Protein AF-A0A1H6C8C2-F1 (afdb_monomer_lite)

Organism: NCBI:txid1992

Radius of gyration: 15.07 Å; chains: 1; bounding box: 41×31×46 Å

pLDDT: mean 72.12, std 18.19, range [34.53, 93.81]

Sequence (111 aa):
MSGPATTERLFSWTVVERGGDPPALGAVGVCDDQGKAVRRLAEALREAPAGALGLVHSVTRPWWTDGYWYGDLLVRVQVDSGTGTVVARRGGGQPMDDVFAEAARVCAQMS

Structure (mmCIF, N/CA/C/O backbone):
data_AF-A0A1H6C8C2-F1
#
_entry.id   AF-A0A1H6C8C2-F1
#
loop_
_atom_site.group_PDB
_atom_site.id
_atom_site.type_symbol
_atom_site.label_atom_id
_atom_site.label_alt_id
_atom_site.label_comp_id
_atom_site.label_asym_id
_atom_site.label_entity_id
_atom_site.label_seq_id
_atom_site.pdbx_PDB_ins_code
_atom_site.Cartn_x
_atom_site.Cartn_y
_atom_site.Cartn_z
_atom_site.occupancy
_atom_site.B_iso_or_equiv
_atom_site.auth_seq_id
_atom_site.auth_comp_id
_atom_site.auth_asym_id
_atom_site.auth_atom_id
_atom_site.pdbx_PDB_model_num
ATOM 1 N N . MET A 1 1 ? 22.894 -7.551 -30.850 1.00 38.06 1 MET A N 1
ATOM 2 C CA . MET A 1 1 ? 22.970 -6.322 -30.034 1.00 38.06 1 MET A CA 1
ATOM 3 C C . MET A 1 1 ? 21.733 -6.275 -29.160 1.00 38.06 1 MET A C 1
ATOM 5 O O . MET A 1 1 ? 20.669 -5.936 -29.657 1.00 38.06 1 MET A O 1
ATOM 9 N N . SER A 1 2 ? 21.845 -6.709 -27.907 1.00 45.72 2 SER A N 1
ATOM 10 C CA . SER A 1 2 ? 20.755 -6.580 -26.938 1.00 45.72 2 SER A CA 1
ATOM 11 C C . SER A 1 2 ? 20.694 -5.116 -26.510 1.00 45.72 2 SER A C 1
ATOM 13 O O . SER A 1 2 ? 21.696 -4.585 -26.032 1.00 45.72 2 SER A O 1
ATOM 15 N N . GLY A 1 3 ? 19.568 -4.445 -26.762 1.00 39.78 3 GLY A N 1
ATOM 16 C CA . GLY A 1 3 ? 19.323 -3.096 -26.247 1.00 39.78 3 GLY A CA 1
ATOM 17 C C . GLY A 1 3 ? 19.401 -3.076 -24.715 1.00 39.78 3 GLY A C 1
ATOM 18 O O . GLY A 1 3 ? 19.355 -4.145 -24.098 1.00 39.78 3 GLY A O 1
ATOM 19 N N . PRO A 1 4 ? 19.547 -1.896 -24.084 1.00 46.69 4 PRO A N 1
ATOM 20 C CA . PRO A 1 4 ? 19.565 -1.813 -22.630 1.00 46.69 4 PRO A CA 1
ATOM 21 C C . PRO A 1 4 ? 18.295 -2.479 -22.102 1.00 46.69 4 PRO A C 1
ATOM 23 O O . PRO A 1 4 ? 17.192 -2.093 -22.488 1.00 46.69 4 PRO A O 1
ATOM 26 N N . ALA A 1 5 ? 18.456 -3.513 -21.273 1.00 50.31 5 ALA A N 1
ATOM 27 C CA . ALA A 1 5 ? 17.345 -4.116 -20.560 1.00 50.31 5 ALA A CA 1
ATOM 28 C C . ALA A 1 5 ? 16.713 -2.998 -19.731 1.00 50.31 5 ALA A C 1
ATOM 30 O O . ALA A 1 5 ? 17.301 -2.537 -18.754 1.00 50.31 5 ALA A O 1
ATOM 31 N N . THR A 1 6 ? 15.567 -2.485 -20.171 1.00 52.00 6 THR A N 1
ATOM 32 C CA . THR A 1 6 ? 14.771 -1.568 -19.369 1.00 52.00 6 THR A CA 1
ATOM 33 C C . THR A 1 6 ? 14.413 -2.332 -18.111 1.00 52.00 6 THR A C 1
ATOM 35 O O . THR A 1 6 ? 13.643 -3.288 -18.183 1.00 52.00 6 THR A O 1
ATOM 38 N N . THR A 1 7 ? 15.027 -1.979 -16.982 1.00 58.94 7 THR A N 1
ATOM 39 C CA . THR A 1 7 ? 14.640 -2.512 -15.679 1.00 58.94 7 THR A CA 1
ATOM 40 C C . THR A 1 7 ? 13.171 -2.168 -15.502 1.00 58.94 7 THR A C 1
ATOM 42 O O . THR A 1 7 ? 12.824 -1.002 -15.309 1.00 58.94 7 THR A O 1
ATOM 45 N N . GLU A 1 8 ? 12.302 -3.156 -15.685 1.00 65.94 8 GLU A N 1
ATOM 46 C CA . GLU A 1 8 ? 10.866 -2.965 -15.569 1.00 65.94 8 GLU A CA 1
ATOM 47 C C . GLU A 1 8 ? 10.585 -2.470 -14.150 1.00 65.94 8 GLU A C 1
ATOM 49 O O . GLU A 1 8 ? 11.006 -3.082 -13.164 1.00 65.94 8 GLU A O 1
ATOM 54 N N . ARG A 1 9 ? 9.986 -1.282 -14.040 1.00 80.81 9 ARG A N 1
ATOM 55 C CA . ARG A 1 9 ? 9.732 -0.663 -12.742 1.00 80.81 9 ARG A CA 1
ATOM 56 C C . ARG A 1 9 ? 8.547 -1.388 -12.117 1.00 80.81 9 ARG A C 1
ATOM 58 O O . ARG A 1 9 ? 7.431 -1.274 -12.607 1.00 80.81 9 ARG A O 1
ATOM 65 N N . LEU A 1 10 ? 8.801 -2.122 -11.040 1.00 91.44 10 LEU A N 1
ATOM 66 C CA . LEU A 1 10 ? 7.773 -2.852 -10.311 1.00 91.44 10 LEU A CA 1
ATOM 67 C C . LEU A 1 10 ? 7.372 -2.091 -9.048 1.00 91.44 10 LEU A C 1
ATOM 69 O O . LEU A 1 10 ? 8.141 -1.307 -8.485 1.00 91.44 10 LEU A O 1
ATOM 73 N N . PHE A 1 11 ? 6.157 -2.353 -8.589 1.00 92.19 11 PHE A N 1
ATOM 74 C CA . PHE A 1 11 ? 5.561 -1.731 -7.419 1.00 92.19 11 PHE A CA 1
ATOM 75 C C . PHE A 1 11 ? 4.968 -2.808 -6.523 1.00 92.19 11 PHE A C 1
ATOM 77 O O . PHE A 1 11 ? 4.084 -3.549 -6.949 1.00 92.19 11 PHE A O 1
ATOM 84 N N . SER A 1 12 ? 5.442 -2.887 -5.283 1.00 92.50 12 SER A N 1
ATOM 85 C CA . SER A 1 12 ? 4.881 -3.765 -4.258 1.00 92.50 12 SER A CA 1
ATOM 86 C C . SER A 1 12 ? 3.884 -2.988 -3.419 1.00 92.50 12 SER A C 1
ATOM 88 O O . SER A 1 12 ? 4.22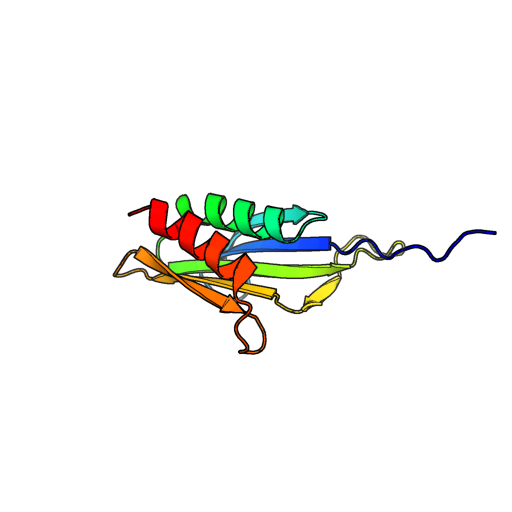8 -1.928 -2.899 1.00 92.50 12 SER A O 1
ATOM 90 N N . TRP A 1 13 ? 2.682 -3.523 -3.243 1.00 93.81 13 TRP A N 1
ATOM 91 C CA . TRP A 1 13 ? 1.681 -2.997 -2.323 1.00 93.81 13 TRP A CA 1
ATOM 92 C C . TRP A 1 13 ? 1.432 -3.985 -1.179 1.00 93.81 13 TRP A C 1
ATOM 94 O O . TRP A 1 13 ? 1.463 -5.202 -1.366 1.00 93.81 13 TRP A O 1
ATOM 104 N N . THR A 1 14 ? 1.228 -3.460 0.026 1.00 92.38 14 THR A N 1
ATOM 105 C CA . THR A 1 14 ? 1.145 -4.249 1.263 1.00 92.3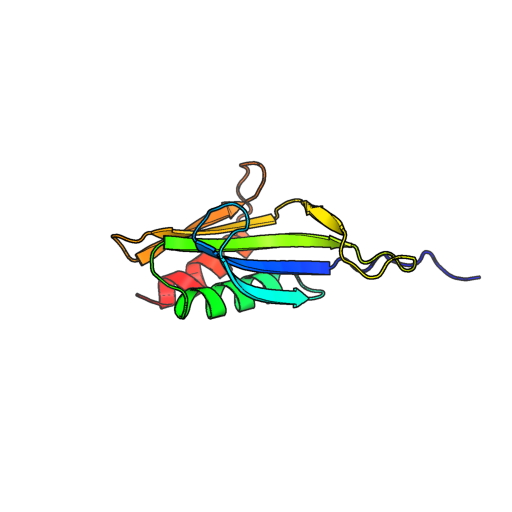8 14 THR A CA 1
ATOM 106 C C . THR A 1 14 ? 0.155 -3.612 2.224 1.00 92.38 14 THR A C 1
ATOM 108 O O . THR A 1 14 ? 0.239 -2.411 2.482 1.00 92.38 14 THR A O 1
ATOM 111 N N . VAL A 1 15 ? -0.731 -4.421 2.800 1.00 91.81 15 VAL A N 1
ATOM 112 C CA . VAL A 1 15 ? -1.537 -4.065 3.970 1.00 91.81 15 VAL A CA 1
ATOM 113 C C . VAL A 1 15 ? -0.861 -4.611 5.227 1.00 91.81 15 VAL A C 1
ATOM 115 O O . VAL A 1 15 ? -0.577 -5.802 5.331 1.00 91.81 15 VAL A O 1
ATOM 118 N N . VAL A 1 16 ? -0.604 -3.734 6.190 1.00 88.19 16 VAL A N 1
ATOM 119 C CA . VAL A 1 16 ? -0.096 -4.055 7.524 1.00 88.19 16 VAL A CA 1
ATOM 120 C C . VAL A 1 16 ? -1.249 -3.887 8.504 1.00 88.19 16 VAL A C 1
ATOM 122 O O . VAL A 1 16 ? -1.674 -2.768 8.787 1.00 88.19 16 VAL A O 1
ATOM 125 N N . GLU A 1 17 ? -1.765 -4.999 9.013 1.00 85.44 17 GLU A N 1
ATOM 126 C CA . GLU A 1 17 ? -2.919 -5.015 9.920 1.00 85.44 17 GLU A CA 1
ATOM 127 C C . GLU A 1 17 ? -2.524 -4.659 11.353 1.00 85.44 17 GLU A C 1
ATOM 129 O O . GLU A 1 17 ? -3.305 -4.076 12.103 1.00 85.44 17 GLU A O 1
ATOM 134 N N . ARG A 1 18 ? -1.294 -5.012 11.747 1.00 82.12 18 ARG A N 1
ATOM 135 C CA . ARG A 1 18 ? -0.747 -4.717 13.072 1.00 82.12 18 ARG A CA 1
ATOM 136 C C . ARG A 1 18 ? 0.764 -4.534 12.999 1.00 82.12 18 ARG A C 1
ATOM 138 O O . ARG A 1 18 ? 1.467 -5.380 12.450 1.00 82.12 18 ARG A O 1
ATOM 145 N N . GLY A 1 19 ? 1.264 -3.445 13.584 1.00 70.19 19 GLY A N 1
ATOM 146 C CA . GLY A 1 19 ? 2.704 -3.244 13.776 1.00 70.19 19 GLY A CA 1
ATOM 147 C C . GLY A 1 19 ? 3.309 -4.267 14.748 1.00 70.19 19 GLY A C 1
ATOM 148 O O . GLY A 1 19 ? 2.590 -4.866 15.546 1.00 70.19 19 GLY A O 1
ATOM 149 N N . GLY A 1 20 ? 4.625 -4.466 14.683 1.00 64.00 20 GLY A N 1
ATOM 150 C CA . GLY A 1 20 ? 5.357 -5.434 15.506 1.00 64.00 20 GLY A CA 1
ATOM 151 C C . GLY A 1 20 ? 6.612 -5.949 14.804 1.00 64.00 20 GLY A C 1
ATOM 152 O O . GLY A 1 20 ? 6.925 -5.495 13.703 1.00 64.00 20 GLY A O 1
ATOM 153 N N . ASP A 1 21 ? 7.300 -6.900 15.439 1.00 60.44 21 ASP A N 1
ATOM 154 C CA . ASP A 1 21 ? 8.440 -7.619 14.863 1.00 60.44 21 ASP A CA 1
ATOM 155 C C . ASP A 1 21 ? 8.274 -9.146 15.065 1.00 60.44 21 ASP A C 1
ATOM 157 O O . ASP A 1 21 ? 8.467 -9.632 16.184 1.00 60.44 21 ASP A O 1
ATOM 161 N N . PRO A 1 22 ? 7.847 -9.907 14.034 1.00 61.47 22 PRO A N 1
ATOM 162 C CA . PRO A 1 22 ? 7.462 -9.428 12.706 1.00 61.47 22 PRO A CA 1
ATOM 163 C C . PRO A 1 22 ? 6.070 -8.758 12.703 1.00 61.47 22 PRO A C 1
ATOM 165 O O . PRO A 1 22 ? 5.225 -9.058 13.554 1.00 61.47 22 PRO A O 1
ATOM 168 N N . PRO A 1 23 ? 5.794 -7.858 11.743 1.00 75.12 23 PRO A N 1
ATOM 169 C CA . PRO A 1 23 ? 4.472 -7.260 11.585 1.00 75.12 23 PRO A CA 1
ATOM 170 C C . PRO A 1 23 ? 3.440 -8.296 11.122 1.00 75.12 23 PRO A C 1
ATOM 172 O O . PRO A 1 23 ? 3.763 -9.231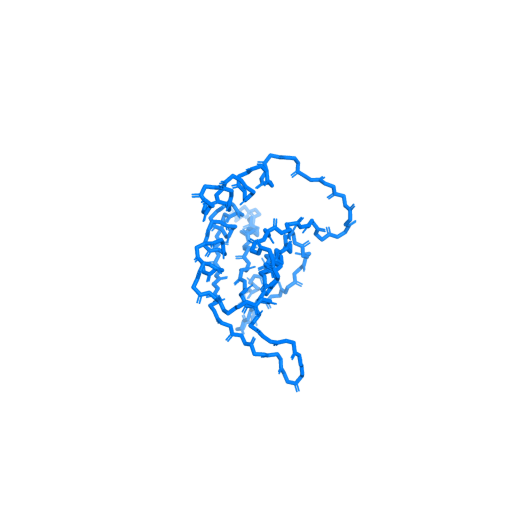 10.387 1.00 75.12 23 PRO A O 1
ATOM 175 N N . ALA A 1 24 ? 2.174 -8.090 11.494 1.00 79.06 24 ALA A N 1
ATOM 176 C CA . ALA A 1 24 ? 1.071 -8.857 10.924 1.00 79.06 24 ALA A CA 1
ATOM 177 C C . ALA A 1 24 ? 0.683 -8.252 9.570 1.00 79.06 24 ALA A C 1
ATOM 179 O O . ALA A 1 24 ? 0.299 -7.078 9.486 1.00 79.06 24 ALA A O 1
ATOM 180 N N . LEU A 1 25 ? 0.805 -9.055 8.516 1.00 81.50 25 LEU A N 1
ATOM 181 C CA . LEU A 1 25 ? 0.471 -8.666 7.151 1.00 81.50 25 LEU A CA 1
ATOM 182 C C . LEU A 1 25 ? -0.918 -9.180 6.780 1.00 81.50 25 LEU A C 1
ATOM 184 O O . LEU A 1 25 ? -1.255 -10.323 7.079 1.00 81.50 25 LEU A O 1
ATOM 188 N N . GLY A 1 26 ? -1.677 -8.328 6.098 1.00 86.62 26 GLY A N 1
ATOM 189 C CA . GLY A 1 26 ? -2.891 -8.706 5.388 1.00 86.62 26 GLY A CA 1
ATOM 190 C C . GLY A 1 26 ? -2.562 -9.027 3.930 1.00 86.62 26 GLY A C 1
ATOM 191 O O . GLY A 1 26 ? -1.624 -9.766 3.625 1.00 86.62 26 GLY A O 1
ATOM 192 N N . ALA A 1 27 ? -3.311 -8.431 3.003 1.00 91.31 27 ALA A N 1
ATOM 193 C CA . ALA A 1 27 ? -3.090 -8.617 1.573 1.00 91.31 27 ALA A CA 1
ATOM 194 C C . ALA A 1 27 ? -1.790 -7.956 1.075 1.00 91.31 27 ALA A C 1
ATOM 196 O O . ALA A 1 27 ? -1.439 -6.839 1.471 1.00 91.31 27 ALA A O 1
ATOM 197 N N . VAL A 1 28 ? -1.103 -8.635 0.154 1.00 92.56 28 VAL A N 1
ATOM 198 C CA . VAL A 1 28 ? 0.117 -8.153 -0.504 1.00 92.56 28 VAL A CA 1
ATOM 199 C C . VAL A 1 28 ? 0.104 -8.494 -1.991 1.00 92.56 28 VAL A C 1
ATOM 201 O O . VAL A 1 28 ? -0.482 -9.497 -2.402 1.00 92.56 28 VAL A O 1
ATOM 204 N N . GLY A 1 29 ? 0.791 -7.698 -2.806 1.00 93.12 29 GLY A N 1
ATOM 205 C CA . GLY A 1 29 ? 0.965 -7.994 -4.224 1.00 93.12 29 GLY A CA 1
ATOM 206 C C . GLY A 1 29 ? 2.003 -7.111 -4.903 1.00 93.12 29 GLY A C 1
ATOM 207 O O . GLY A 1 29 ? 2.493 -6.143 -4.329 1.00 93.12 29 GLY A O 1
ATOM 208 N N . VAL A 1 30 ? 2.336 -7.452 -6.148 1.00 92.00 30 VAL A N 1
ATOM 209 C CA . VAL A 1 30 ? 3.281 -6.703 -6.989 1.00 92.00 30 VAL A CA 1
ATOM 210 C C . VAL A 1 30 ? 2.662 -6.470 -8.366 1.00 92.00 30 VAL A C 1
ATOM 212 O O . VAL A 1 30 ? 2.000 -7.361 -8.899 1.00 92.00 30 VAL A O 1
ATOM 215 N N . CYS A 1 31 ? 2.870 -5.292 -8.952 1.00 92.06 31 CYS A N 1
ATOM 216 C CA . CYS A 1 31 ? 2.497 -5.000 -10.337 1.00 92.06 31 CYS A CA 1
ATOM 217 C C . CYS A 1 31 ? 3.481 -4.050 -11.030 1.00 92.06 31 CYS A C 1
ATOM 219 O O . CYS A 1 31 ? 4.340 -3.442 -10.399 1.00 92.06 31 CYS A O 1
ATOM 221 N N . ASP A 1 32 ? 3.334 -3.942 -12.344 1.00 92.00 32 ASP A N 1
ATOM 222 C CA . ASP A 1 32 ? 4.129 -3.124 -13.269 1.00 92.00 32 ASP A CA 1
ATOM 223 C C . ASP A 1 32 ? 3.674 -1.657 -13.356 1.00 92.00 32 ASP A C 1
ATOM 225 O O . ASP A 1 32 ? 4.341 -0.818 -13.954 1.00 92.00 32 ASP A O 1
ATOM 229 N N . ASP A 1 33 ? 2.535 -1.334 -12.743 1.00 89.75 33 ASP A N 1
ATOM 230 C CA . ASP A 1 33 ? 1.919 -0.012 -12.796 1.00 89.75 33 ASP A CA 1
ATOM 231 C C . ASP A 1 33 ? 1.627 0.527 -11.389 1.00 89.75 33 ASP A C 1
ATOM 233 O O . ASP A 1 33 ? 0.992 -0.138 -10.564 1.00 89.75 33 ASP A O 1
ATOM 237 N N . GLN A 1 34 ? 2.067 1.759 -11.119 1.00 87.50 34 GLN A N 1
ATOM 238 C CA . GLN A 1 34 ? 1.877 2.404 -9.818 1.00 87.50 34 GLN A CA 1
ATOM 239 C C . GLN A 1 34 ? 0.391 2.644 -9.514 1.00 87.50 34 GLN A C 1
ATOM 241 O O . GLN A 1 34 ? -0.038 2.478 -8.372 1.00 87.50 34 GLN A O 1
ATOM 246 N N . GLY A 1 35 ? -0.405 3.027 -10.517 1.00 86.19 35 GLY A N 1
ATOM 247 C CA . GLY A 1 35 ? -1.835 3.289 -10.350 1.00 86.19 35 GLY A CA 1
ATOM 248 C C . GLY A 1 35 ? -2.610 2.025 -9.981 1.00 86.19 35 GLY A C 1
ATOM 249 O O . GLY A 1 35 ? -3.428 2.046 -9.061 1.00 86.19 35 GLY A O 1
ATOM 250 N N . LYS A 1 36 ? -2.301 0.896 -10.629 1.00 89.75 36 LYS A N 1
ATOM 251 C CA . LYS A 1 36 ? -2.822 -0.428 -10.269 1.00 89.75 36 LYS A CA 1
ATOM 252 C C . LYS A 1 36 ? -2.431 -0.795 -8.841 1.00 89.75 36 LYS A C 1
ATOM 254 O O . LYS A 1 36 ? -3.308 -1.226 -8.101 1.00 89.75 36 LYS A O 1
ATOM 259 N N . ALA A 1 37 ? -1.175 -0.589 -8.430 1.00 90.69 37 ALA A N 1
ATOM 260 C CA . ALA A 1 37 ? -0.735 -0.888 -7.062 1.00 90.69 37 ALA A CA 1
ATOM 261 C C . ALA A 1 37 ? -1.567 -0.116 -6.030 1.00 90.69 37 ALA A C 1
ATOM 263 O O . ALA A 1 37 ? -2.055 -0.690 -5.060 1.00 90.69 37 ALA A O 1
ATOM 264 N N . VAL A 1 38 ? -1.780 1.179 -6.276 1.00 87.62 38 VAL A N 1
ATOM 265 C CA . VAL A 1 38 ? -2.575 2.054 -5.406 1.00 87.62 38 VAL A CA 1
ATOM 266 C C . VAL A 1 38 ? -4.045 1.632 -5.365 1.00 87.62 38 VAL A C 1
ATOM 268 O O . VAL A 1 38 ? -4.621 1.577 -4.282 1.00 87.62 38 VAL A O 1
ATOM 271 N N . ARG A 1 39 ? -4.655 1.289 -6.508 1.00 86.56 39 ARG A N 1
ATOM 272 C CA . ARG A 1 39 ? -6.050 0.812 -6.559 1.00 86.56 39 ARG A CA 1
ATOM 273 C C . ARG A 1 39 ? -6.232 -0.506 -5.813 1.00 86.56 39 ARG A C 1
ATOM 275 O O . ARG A 1 39 ? -7.127 -0.604 -4.983 1.00 86.56 39 ARG A O 1
ATOM 282 N N . ARG A 1 40 ? -5.346 -1.481 -6.042 1.00 90.62 40 ARG A N 1
ATOM 283 C CA . ARG A 1 40 ? -5.363 -2.771 -5.330 1.00 90.62 40 ARG A CA 1
ATOM 284 C C . ARG A 1 40 ? -5.164 -2.595 -3.831 1.00 90.62 40 ARG A C 1
ATOM 286 O O . ARG A 1 40 ? -5.838 -3.251 -3.046 1.00 90.62 40 ARG A O 1
ATOM 293 N N . LEU A 1 41 ? -4.283 -1.676 -3.436 1.00 90.25 41 LEU A N 1
ATOM 294 C CA . LEU A 1 41 ? -4.099 -1.333 -2.034 1.00 90.25 41 LEU A CA 1
ATOM 295 C C . LEU A 1 41 ? -5.372 -0.737 -1.422 1.00 90.25 41 LEU A C 1
ATOM 297 O O . LEU A 1 41 ? -5.760 -1.135 -0.330 1.00 90.25 41 LEU A O 1
ATOM 301 N N . ALA A 1 42 ? -6.010 0.213 -2.110 1.00 86.31 42 ALA A N 1
ATOM 302 C CA . ALA A 1 42 ? -7.242 0.836 -1.641 1.00 86.31 42 ALA A CA 1
ATOM 303 C C . ALA A 1 42 ? -8.376 -0.192 -1.508 1.00 86.31 42 ALA A C 1
ATOM 305 O O . ALA A 1 42 ? -9.055 -0.207 -0.488 1.00 86.31 42 ALA A O 1
ATOM 306 N N . GLU A 1 43 ? -8.533 -1.086 -2.490 1.00 88.56 43 GLU A N 1
ATOM 307 C CA . GLU A 1 43 ? -9.469 -2.216 -2.431 1.00 88.56 43 GLU A CA 1
ATOM 308 C C . GLU A 1 43 ? -9.194 -3.102 -1.210 1.00 88.56 43 GLU A C 1
ATOM 310 O O . GLU A 1 43 ? -10.101 -3.346 -0.420 1.00 88.56 43 GLU A O 1
ATOM 315 N N . ALA A 1 44 ? -7.941 -3.512 -0.998 1.00 90.38 44 ALA A N 1
ATOM 316 C CA . ALA A 1 44 ? -7.565 -4.361 0.129 1.00 90.38 44 ALA A CA 1
ATOM 317 C C . ALA A 1 44 ? -7.773 -3.686 1.495 1.00 90.38 44 ALA A C 1
ATOM 319 O O . ALA A 1 44 ? -8.169 -4.338 2.458 1.00 90.38 44 ALA A O 1
ATOM 320 N N . LEU A 1 45 ? -7.541 -2.375 1.595 1.00 86.44 45 LEU A N 1
ATOM 321 C CA . LEU A 1 45 ? -7.765 -1.624 2.832 1.00 86.44 45 LEU A CA 1
ATOM 322 C C . LEU A 1 45 ? -9.244 -1.531 3.226 1.00 86.44 45 LEU A C 1
ATOM 324 O O . LEU A 1 45 ? -9.521 -1.321 4.404 1.00 86.44 45 LEU A O 1
ATOM 328 N N . ARG A 1 46 ? -10.190 -1.709 2.292 1.00 83.12 46 ARG A N 1
ATOM 329 C CA . ARG A 1 46 ? -11.633 -1.727 2.608 1.00 83.12 46 ARG A CA 1
ATOM 330 C C . ARG A 1 46 ? -12.037 -2.912 3.471 1.00 83.12 46 ARG A C 1
ATOM 332 O O . ARG A 1 46 ? -12.999 -2.815 4.223 1.00 83.12 46 ARG A O 1
ATOM 339 N N . GLU A 1 47 ? -11.330 -4.023 3.324 1.00 86.06 47 GLU A N 1
ATOM 340 C CA . GLU A 1 47 ? -11.590 -5.267 4.051 1.00 86.06 47 GLU A CA 1
ATOM 341 C C . GLU A 1 47 ? -10.670 -5.415 5.273 1.00 86.06 47 GLU A C 1
ATOM 343 O O . GLU A 1 47 ? -10.830 -6.335 6.072 1.00 86.06 47 GLU A O 1
ATOM 348 N N . ALA A 1 48 ? -9.711 -4.498 5.430 1.00 85.25 48 ALA A N 1
ATOM 349 C CA . ALA A 1 48 ? -8.724 -4.531 6.493 1.00 85.25 48 ALA A CA 1
ATOM 350 C C . ALA A 1 48 ? -9.305 -4.051 7.839 1.00 85.25 48 ALA A C 1
ATOM 352 O O . ALA A 1 48 ? -10.210 -3.211 7.877 1.00 85.25 48 ALA A O 1
ATOM 353 N N . PRO A 1 49 ? -8.766 -4.533 8.973 1.00 84.88 49 PRO A N 1
ATOM 354 C CA . PRO A 1 49 ? -9.175 -4.061 10.290 1.00 84.88 49 PRO A CA 1
ATOM 355 C C . PRO A 1 49 ? -8.875 -2.566 10.489 1.00 84.88 49 PRO A C 1
ATOM 357 O O . PRO A 1 49 ? -7.931 -2.008 9.924 1.00 84.88 49 PRO A O 1
ATOM 360 N N . ALA A 1 50 ? -9.656 -1.916 11.356 1.00 82.81 50 ALA A N 1
ATOM 361 C CA . ALA A 1 50 ? -9.444 -0.517 11.716 1.00 82.81 50 ALA A CA 1
ATOM 362 C C . ALA A 1 50 ? -8.020 -0.286 12.253 1.00 82.81 50 ALA A C 1
ATOM 364 O O . ALA A 1 50 ? -7.527 -1.038 13.094 1.00 82.81 50 ALA A O 1
ATOM 365 N N . GLY A 1 51 ? -7.367 0.777 11.778 1.00 81.81 51 GLY A N 1
ATOM 366 C CA . GLY A 1 51 ? -5.971 1.077 12.105 1.00 81.81 51 GLY A CA 1
ATOM 367 C C . GLY A 1 51 ? -4.939 0.390 11.204 1.00 81.81 51 GLY A C 1
ATOM 368 O O . GLY A 1 51 ? -3.742 0.621 11.396 1.00 81.81 51 GLY A O 1
ATOM 369 N N . ALA A 1 52 ? -5.366 -0.400 10.212 1.00 87.12 52 ALA A N 1
ATOM 370 C CA . ALA A 1 52 ? -4.466 -0.946 9.205 1.00 87.12 52 ALA A CA 1
ATOM 371 C C . ALA A 1 52 ? -3.759 0.158 8.398 1.00 87.12 52 ALA A C 1
ATOM 373 O O . ALA A 1 52 ? -4.277 1.258 8.161 1.00 87.12 52 ALA A O 1
ATOM 374 N N . LEU A 1 53 ? -2.545 -0.165 7.959 1.00 88.06 53 LEU A N 1
ATOM 375 C CA . LEU A 1 53 ? -1.694 0.692 7.145 1.00 88.06 53 LEU A CA 1
ATOM 376 C C . LEU A 1 53 ? -1.509 0.072 5.768 1.00 88.06 53 LEU A C 1
ATOM 378 O O . LEU A 1 53 ? -1.165 -1.097 5.649 1.00 88.06 53 LEU A O 1
ATOM 382 N N . GLY A 1 54 ? -1.665 0.870 4.724 1.00 90.75 54 GLY A N 1
ATOM 383 C CA . GLY A 1 54 ? -1.288 0.497 3.374 1.00 90.75 54 GLY A CA 1
ATOM 384 C C . GLY A 1 54 ? 0.049 1.099 2.976 1.00 90.75 54 GLY A C 1
ATOM 385 O O . GLY A 1 54 ? 0.325 2.259 3.276 1.00 90.75 54 GLY A O 1
ATOM 386 N N . LEU A 1 55 ? 0.875 0.337 2.275 1.00 90.25 55 LEU A N 1
ATOM 387 C CA . LEU A 1 55 ? 2.183 0.769 1.793 1.00 90.25 55 LEU A CA 1
ATOM 388 C C . LEU A 1 55 ? 2.323 0.412 0.317 1.00 90.25 55 LEU A C 1
ATOM 390 O O . LEU A 1 55 ? 1.958 -0.690 -0.080 1.00 90.25 55 LEU A O 1
ATOM 394 N N . VAL A 1 56 ? 2.891 1.316 -0.479 1.00 92.06 56 VAL A N 1
ATOM 395 C CA . VAL A 1 56 ? 3.358 1.040 -1.843 1.00 92.06 56 VAL A CA 1
ATOM 396 C C . VAL A 1 56 ? 4.828 1.404 -1.936 1.00 92.06 56 VAL A C 1
ATOM 398 O O . VAL A 1 56 ? 5.184 2.562 -1.719 1.00 92.06 56 VAL A O 1
ATOM 401 N N . HIS A 1 57 ? 5.665 0.441 -2.303 1.00 88.69 57 HIS A N 1
ATOM 402 C CA . HIS A 1 57 ? 7.085 0.638 -2.570 1.00 88.69 57 HIS A CA 1
ATOM 403 C C . HIS A 1 57 ? 7.389 0.417 -4.044 1.00 88.69 57 HIS A C 1
ATOM 405 O O . HIS A 1 57 ? 6.791 -0.446 -4.686 1.00 88.69 57 HIS A O 1
ATOM 411 N N . SER A 1 58 ? 8.374 1.142 -4.563 1.00 90.00 58 SER A N 1
ATOM 412 C CA . SER A 1 58 ? 9.092 0.671 -5.745 1.00 90.00 58 SER A CA 1
ATOM 413 C C . SER A 1 58 ? 9.884 -0.585 -5.386 1.00 90.00 58 SER A C 1
ATOM 415 O O . SER A 1 58 ? 10.457 -0.676 -4.299 1.00 90.00 58 SER A O 1
ATOM 417 N N . VAL A 1 59 ? 9.909 -1.566 -6.281 1.00 86.25 59 VAL A N 1
ATOM 418 C CA . VAL A 1 59 ? 10.723 -2.768 -6.116 1.00 86.25 59 VAL A CA 1
ATOM 419 C C . VAL A 1 59 ? 11.453 -3.099 -7.406 1.00 86.25 59 VAL A C 1
ATOM 421 O O . VAL A 1 59 ? 10.998 -2.793 -8.506 1.00 86.25 59 VAL A O 1
ATOM 424 N N . THR A 1 60 ? 12.610 -3.729 -7.268 1.00 84.94 60 THR A N 1
ATOM 425 C CA . THR A 1 60 ? 13.357 -4.309 -8.386 1.00 84.94 60 THR A CA 1
ATOM 426 C C . THR A 1 60 ? 13.432 -5.811 -8.179 1.00 84.94 60 THR A C 1
ATOM 428 O O . THR A 1 60 ? 13.616 -6.262 -7.050 1.00 84.94 60 THR A O 1
ATOM 431 N N . ARG A 1 61 ? 13.294 -6.595 -9.251 1.00 80.81 61 ARG A N 1
ATOM 432 C CA . ARG A 1 61 ? 13.512 -8.046 -9.222 1.00 80.81 61 ARG A CA 1
ATOM 433 C C . ARG A 1 61 ? 14.801 -8.375 -9.975 1.00 80.81 61 ARG A C 1
ATOM 435 O O . ARG A 1 61 ? 14.776 -8.432 -11.205 1.00 80.81 61 ARG A O 1
ATOM 442 N N . PRO A 1 62 ? 15.937 -8.548 -9.283 1.00 75.56 62 PRO A N 1
ATOM 443 C CA . PRO A 1 62 ? 17.177 -8.913 -9.946 1.00 75.56 62 PRO A CA 1
ATOM 444 C C . PRO A 1 62 ? 17.100 -10.341 -10.486 1.00 75.56 62 PRO A C 1
ATOM 446 O O . PRO A 1 62 ? 16.558 -11.232 -9.843 1.00 75.56 62 PRO A O 1
ATOM 449 N N . TRP A 1 63 ? 17.687 -10.579 -11.657 1.00 78.75 63 TRP A N 1
ATOM 450 C CA . TRP A 1 63 ? 17.667 -11.896 -12.305 1.00 78.75 63 TRP A CA 1
ATOM 451 C C . TRP A 1 63 ? 18.519 -12.958 -11.586 1.00 78.75 63 TRP A C 1
ATOM 453 O O . TRP A 1 63 ? 18.369 -14.142 -11.863 1.00 78.75 63 TRP A O 1
ATOM 463 N N . TRP A 1 64 ? 19.400 -12.552 -10.665 1.00 76.81 64 TRP A N 1
ATOM 464 C CA . TRP A 1 64 ? 20.302 -13.437 -9.916 1.00 76.81 64 TRP A CA 1
ATOM 465 C C . TRP A 1 64 ? 19.794 -13.818 -8.516 1.00 76.81 64 TRP A C 1
ATOM 467 O O . TRP A 1 64 ? 20.532 -14.441 -7.754 1.00 76.81 64 TRP A O 1
ATOM 477 N N . THR A 1 65 ? 18.582 -13.410 -8.129 1.00 66.69 65 THR A N 1
ATOM 478 C CA . THR A 1 65 ? 18.039 -13.694 -6.795 1.00 66.69 65 THR A CA 1
ATOM 479 C C . THR A 1 65 ? 16.548 -13.998 -6.838 1.00 66.69 65 THR A C 1
ATOM 481 O O . THR A 1 65 ? 15.783 -13.370 -7.571 1.00 66.69 65 THR A O 1
ATOM 484 N N . ASP A 1 66 ? 16.130 -14.942 -5.999 1.00 67.94 66 ASP A N 1
ATOM 485 C CA . ASP A 1 66 ? 14.725 -15.232 -5.747 1.00 67.94 66 ASP A CA 1
ATOM 486 C C . ASP A 1 66 ? 14.184 -14.231 -4.721 1.00 67.94 66 ASP A C 1
ATOM 488 O O . ASP A 1 66 ? 14.089 -14.506 -3.526 1.00 67.94 66 ASP A O 1
ATOM 492 N N . GLY A 1 67 ? 13.884 -13.013 -5.177 1.00 71.38 67 GLY A N 1
ATOM 493 C CA . GLY A 1 67 ? 13.344 -11.980 -4.300 1.00 71.38 67 GLY A CA 1
ATOM 494 C C . GLY A 1 67 ? 13.174 -10.611 -4.943 1.00 71.38 67 GLY A C 1
ATOM 495 O O . GLY A 1 67 ? 13.633 -10.343 -6.054 1.00 71.38 67 GLY A O 1
ATOM 496 N N . TYR A 1 68 ? 12.504 -9.732 -4.200 1.00 76.50 68 TYR A N 1
ATOM 497 C CA . TYR A 1 68 ? 12.361 -8.320 -4.534 1.00 76.50 68 TYR A CA 1
ATOM 498 C C . TYR A 1 68 ? 13.275 -7.484 -3.653 1.00 76.50 68 TYR A C 1
ATOM 500 O O . TYR A 1 68 ? 13.342 -7.674 -2.439 1.00 76.50 68 TYR A O 1
ATOM 508 N N . TRP A 1 69 ? 13.960 -6.533 -4.270 1.00 79.31 69 TRP A N 1
ATOM 509 C CA . TRP A 1 69 ? 14.697 -5.496 -3.570 1.00 79.31 69 TRP A CA 1
ATOM 510 C C . TRP A 1 69 ? 13.789 -4.285 -3.447 1.00 79.31 69 TRP A C 1
ATOM 512 O O . TRP A 1 69 ? 13.331 -3.745 -4.455 1.00 79.31 69 TRP A O 1
ATOM 522 N N . TYR A 1 70 ? 13.508 -3.894 -2.209 1.00 79.12 70 TYR A N 1
ATOM 523 C CA . TYR A 1 70 ? 12.654 -2.754 -1.912 1.00 79.12 70 TYR A CA 1
ATOM 524 C C . TYR A 1 70 ? 13.440 -1.457 -2.080 1.00 79.12 70 TYR A C 1
ATOM 526 O O . TYR A 1 70 ? 14.514 -1.293 -1.504 1.00 79.12 70 TYR A O 1
ATOM 534 N N . GLY A 1 71 ? 12.901 -0.563 -2.901 1.00 82.88 71 GLY A N 1
ATOM 535 C CA . GLY A 1 71 ? 13.373 0.803 -3.068 1.00 82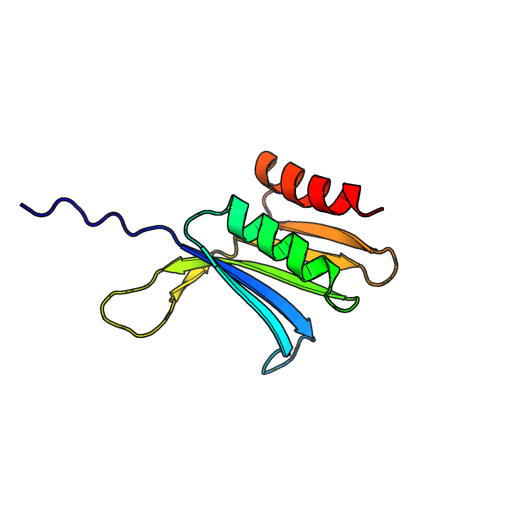.88 71 GLY A CA 1
ATOM 536 C C . GLY A 1 71 ? 12.511 1.779 -2.274 1.00 82.88 71 GLY A C 1
ATOM 537 O O . GLY A 1 71 ? 12.053 1.488 -1.168 1.00 82.88 71 GLY A O 1
ATOM 538 N N . ASP A 1 72 ? 12.264 2.945 -2.864 1.00 85.12 72 ASP A N 1
ATOM 539 C CA . ASP A 1 72 ? 11.532 4.036 -2.227 1.00 85.12 72 ASP A CA 1
ATOM 540 C C . ASP A 1 72 ? 10.104 3.642 -1.836 1.00 85.12 72 ASP A C 1
ATOM 542 O O . ASP A 1 72 ? 9.370 3.031 -2.623 1.00 85.12 72 ASP A O 1
ATOM 546 N N . LEU A 1 73 ? 9.684 4.082 -0.647 1.00 84.88 73 LEU A N 1
ATOM 547 C CA . LEU A 1 73 ? 8.278 4.146 -0.259 1.00 84.88 73 LEU A CA 1
ATOM 548 C C . LEU A 1 73 ? 7.611 5.268 -1.058 1.00 84.88 73 LEU A C 1
ATOM 550 O O . LEU A 1 73 ? 7.966 6.437 -0.934 1.00 84.88 73 LEU A O 1
ATOM 554 N N . LEU A 1 74 ? 6.620 4.926 -1.868 1.00 85.69 74 LEU A N 1
ATOM 555 C CA . LEU A 1 74 ? 5.934 5.876 -2.739 1.00 85.69 74 LEU A CA 1
ATOM 556 C C . LEU A 1 74 ? 4.652 6.386 -2.098 1.00 85.69 74 LEU A C 1
ATOM 558 O O . LEU A 1 74 ? 4.377 7.585 -2.124 1.00 85.69 74 LEU A O 1
ATOM 562 N N . VAL A 1 75 ? 3.879 5.480 -1.503 1.00 86.00 75 VAL A N 1
ATOM 563 C CA . VAL A 1 75 ? 2.581 5.785 -0.901 1.00 86.00 75 VAL A CA 1
ATOM 564 C C . VAL A 1 75 ? 2.486 5.092 0.444 1.00 86.00 75 VAL A C 1
ATOM 566 O O . VAL A 1 75 ? 2.779 3.907 0.570 1.00 86.00 75 VAL A O 1
ATOM 569 N N . ARG A 1 76 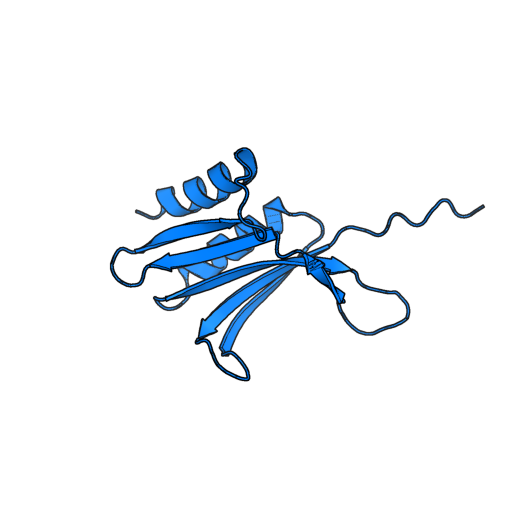? 2.031 5.830 1.447 1.00 86.75 76 ARG A N 1
ATOM 570 C CA . ARG A 1 76 ? 1.587 5.310 2.730 1.00 86.75 76 ARG A CA 1
ATOM 571 C C . ARG A 1 76 ? 0.152 5.744 2.939 1.00 86.75 76 ARG A C 1
ATOM 573 O O . ARG A 1 76 ? -0.133 6.928 2.862 1.00 86.75 76 ARG A O 1
ATOM 580 N N . VAL A 1 77 ? -0.728 4.811 3.233 1.00 85.25 77 VAL A N 1
ATOM 581 C CA . VAL A 1 77 ? -2.130 5.062 3.532 1.00 85.25 77 VAL A CA 1
ATOM 582 C C . VAL A 1 77 ? -2.387 4.614 4.960 1.00 85.25 77 VAL A C 1
ATOM 584 O O . VAL A 1 77 ? -1.939 3.546 5.361 1.00 85.25 77 VAL A O 1
ATOM 587 N N . GLN A 1 78 ? -3.071 5.431 5.746 1.00 81.19 78 GLN A N 1
ATOM 588 C CA . GLN A 1 78 ? -3.516 5.060 7.080 1.00 81.19 78 GLN A CA 1
ATOM 589 C C . GLN A 1 78 ? -5.019 5.251 7.167 1.00 81.19 78 GLN A C 1
ATOM 591 O O . GLN A 1 78 ? -5.518 6.334 6.857 1.00 81.19 78 GLN A O 1
ATOM 596 N N . VAL A 1 79 ? -5.717 4.200 7.587 1.00 72.06 79 VAL A N 1
ATOM 597 C CA . VAL A 1 79 ? -7.137 4.282 7.919 1.00 72.06 79 VAL A CA 1
ATOM 598 C C . VAL A 1 79 ? -7.234 4.710 9.378 1.00 72.06 79 VAL A C 1
ATOM 600 O O . VAL A 1 79 ? -6.789 3.987 10.274 1.00 72.06 79 VAL A O 1
ATOM 603 N N . ASP A 1 80 ? -7.757 5.910 9.620 1.00 68.44 80 ASP A N 1
ATOM 604 C CA . ASP A 1 80 ? -8.005 6.392 10.974 1.00 68.44 80 ASP A CA 1
ATOM 605 C C . ASP A 1 80 ? -9.084 5.532 11.642 1.00 68.44 80 ASP A C 1
ATOM 607 O O . ASP A 1 80 ? -10.196 5.385 11.133 1.00 68.44 80 ASP A O 1
ATOM 611 N N . SER A 1 81 ? -8.748 4.947 12.790 1.00 64.44 81 SER A N 1
ATOM 612 C CA . SER A 1 81 ? -9.615 3.996 13.487 1.00 64.44 81 SER A CA 1
ATOM 613 C C . SER A 1 81 ? -10.825 4.640 14.167 1.00 64.44 81 SER A C 1
ATOM 615 O O . SER A 1 81 ? -11.753 3.919 14.525 1.00 64.44 81 SER A O 1
ATOM 617 N N . GLY A 1 82 ? -10.834 5.965 14.358 1.00 61.56 82 GLY A N 1
ATOM 618 C CA . GLY A 1 82 ? -11.933 6.688 15.002 1.00 61.56 82 GLY A CA 1
ATOM 619 C C . GLY A 1 82 ? -12.924 7.312 14.020 1.00 61.56 82 GLY A C 1
ATOM 620 O O . GLY A 1 82 ? -14.099 7.452 14.345 1.00 61.56 82 GLY A O 1
ATOM 621 N N . THR A 1 83 ? -12.463 7.683 12.826 1.00 59.72 83 THR A N 1
ATOM 622 C CA . THR A 1 83 ? -13.250 8.443 11.841 1.00 59.72 83 THR A CA 1
ATOM 623 C C . THR A 1 83 ? -13.449 7.716 10.514 1.00 59.72 83 THR A C 1
ATOM 625 O O . THR A 1 83 ? -14.249 8.168 9.702 1.00 59.72 83 THR A O 1
ATOM 628 N N . GLY A 1 84 ? -12.708 6.633 10.252 1.00 58.88 84 GLY A N 1
ATOM 629 C CA . GLY A 1 84 ? -12.669 5.986 8.936 1.00 58.88 84 GLY A CA 1
ATOM 630 C C . GLY A 1 84 ? -11.978 6.831 7.858 1.00 58.88 84 GLY A C 1
ATOM 631 O O . GLY A 1 84 ? -11.942 6.441 6.694 1.00 58.88 84 GLY A O 1
ATOM 632 N N . THR A 1 85 ? -11.408 7.984 8.225 1.00 60.22 85 THR A N 1
ATOM 633 C CA . THR A 1 85 ? -10.735 8.878 7.281 1.00 60.22 85 THR A CA 1
ATOM 634 C C . THR A 1 85 ? -9.453 8.234 6.774 1.00 60.22 85 THR A C 1
ATOM 636 O O . THR A 1 85 ? -8.599 7.807 7.553 1.00 60.22 85 THR A O 1
ATOM 639 N N . VAL A 1 86 ? -9.287 8.213 5.454 1.00 62.72 86 VAL A N 1
ATOM 640 C CA . VAL A 1 86 ? -8.077 7.700 4.818 1.00 62.72 86 VAL A CA 1
ATOM 641 C C . VAL A 1 86 ? -7.069 8.828 4.620 1.00 62.72 86 VAL A C 1
ATOM 643 O O . VAL A 1 86 ? -7.270 9.729 3.806 1.00 62.72 86 VAL A O 1
ATOM 646 N N . VAL A 1 87 ? -5.949 8.764 5.342 1.00 64.69 87 VAL A N 1
ATOM 647 C CA . VAL A 1 87 ? -4.825 9.690 5.168 1.00 64.69 87 VAL A CA 1
ATOM 648 C C . VAL A 1 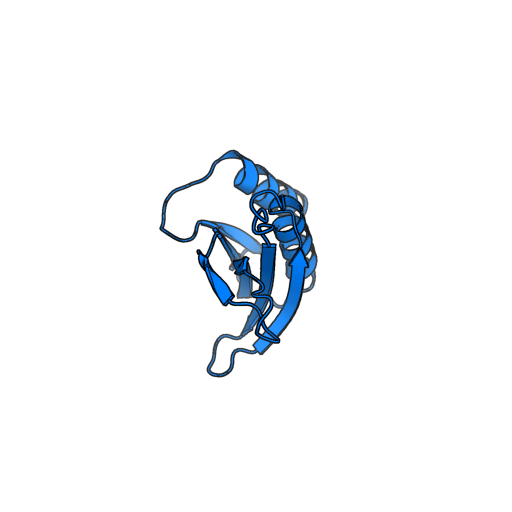87 ? -3.755 9.007 4.333 1.00 64.69 87 VAL A C 1
ATOM 650 O O . VAL A 1 87 ? -2.997 8.170 4.823 1.00 64.69 87 VAL A O 1
ATOM 653 N N . ALA A 1 88 ? -3.666 9.383 3.062 1.00 64.25 88 ALA A N 1
ATOM 654 C CA . ALA A 1 88 ? -2.517 9.038 2.246 1.00 64.25 88 ALA A CA 1
ATOM 655 C C . ALA A 1 88 ? -1.368 10.031 2.536 1.00 64.25 88 ALA A C 1
ATOM 657 O O . ALA A 1 88 ? -1.606 11.217 2.780 1.00 64.25 88 ALA A O 1
ATOM 658 N N . ARG A 1 89 ? -0.106 9.590 2.473 1.00 67.50 89 ARG A N 1
ATOM 659 C CA . ARG A 1 89 ? 1.126 10.405 2.505 1.00 67.50 89 ARG A CA 1
ATOM 660 C C . ARG A 1 89 ? 2.180 9.815 1.573 1.00 67.50 89 ARG A C 1
ATOM 662 O O . ARG A 1 89 ? 2.328 8.597 1.509 1.00 67.50 89 ARG A O 1
ATOM 669 N N . ARG A 1 90 ? 2.909 10.651 0.835 1.00 60.03 90 ARG A N 1
ATOM 670 C CA . ARG A 1 90 ? 4.044 10.188 0.024 1.00 60.03 90 ARG A CA 1
ATOM 671 C C . ARG A 1 90 ? 5.205 9.811 0.946 1.00 60.03 90 ARG A C 1
ATOM 673 O O . ARG A 1 90 ? 5.418 10.483 1.962 1.00 60.03 90 ARG A O 1
ATOM 680 N N . GLY A 1 91 ? 5.980 8.784 0.604 1.00 55.28 91 GLY A N 1
ATOM 681 C CA . GLY A 1 91 ? 7.277 8.603 1.260 1.00 55.28 91 GLY A CA 1
ATOM 682 C C . GLY A 1 91 ? 8.201 9.773 0.909 1.00 55.28 91 GLY A C 1
ATOM 683 O O . GLY A 1 91 ? 8.221 10.238 -0.228 1.00 55.28 91 GLY A O 1
ATOM 684 N N . GLY A 1 92 ? 8.887 10.322 1.913 1.00 48.91 92 GLY A N 1
ATOM 685 C CA . GLY A 1 92 ? 9.754 11.499 1.754 1.00 48.91 92 GLY A CA 1
ATOM 686 C C . GLY A 1 92 ? 9.093 12.867 1.986 1.00 48.91 92 GLY A C 1
ATOM 687 O O . GLY A 1 92 ? 9.766 13.881 1.855 1.00 48.91 92 GLY A O 1
ATOM 688 N N . GLY A 1 93 ? 7.810 12.939 2.366 1.00 40.44 93 GLY A N 1
ATOM 689 C CA . GLY A 1 93 ? 7.210 14.178 2.893 1.00 40.44 93 GLY A CA 1
ATOM 690 C C . GLY A 1 93 ? 6.824 15.265 1.875 1.00 40.44 93 GLY A C 1
ATOM 691 O O . GLY A 1 93 ? 6.356 16.318 2.297 1.00 40.44 93 GLY A O 1
ATOM 692 N N . GLN A 1 94 ? 6.949 15.033 0.562 1.00 34.53 94 GLN A N 1
ATOM 693 C CA . GLN A 1 94 ? 6.427 15.946 -0.471 1.00 34.53 94 GLN A CA 1
ATOM 694 C C . GLN A 1 94 ? 5.093 15.450 -1.063 1.00 34.53 94 GLN A C 1
ATOM 696 O O . GLN A 1 94 ? 4.984 14.263 -1.359 1.00 34.53 94 GLN A O 1
ATOM 701 N N . PRO A 1 95 ? 4.087 16.315 -1.290 1.00 36.22 95 PRO A N 1
ATOM 702 C CA . PRO A 1 95 ? 2.849 15.932 -1.971 1.00 36.22 95 PRO A CA 1
ATOM 703 C C . PRO A 1 95 ? 3.086 15.574 -3.451 1.00 36.22 95 PRO A C 1
ATOM 705 O O . PRO A 1 95 ? 4.064 16.005 -4.064 1.00 36.22 95 PRO A O 1
ATOM 708 N N . MET A 1 96 ? 2.228 14.722 -4.016 1.00 41.12 96 MET A N 1
ATOM 709 C CA . MET A 1 96 ? 2.218 14.358 -5.439 1.00 41.12 96 MET A CA 1
ATOM 710 C C . MET A 1 96 ? 0.755 14.338 -5.890 1.00 41.12 96 MET A C 1
ATOM 712 O O . MET A 1 96 ? 0.023 13.411 -5.551 1.00 41.12 96 MET A O 1
ATOM 716 N N . ASP A 1 97 ? 0.323 15.394 -6.572 1.00 42.84 97 ASP A N 1
ATOM 717 C CA . ASP A 1 97 ? -1.073 15.845 -6.512 1.00 42.84 97 ASP A CA 1
ATOM 718 C C . ASP A 1 97 ? -2.078 14.972 -7.298 1.00 42.84 97 ASP A C 1
ATOM 720 O O . ASP A 1 97 ? -3.216 14.812 -6.857 1.00 42.84 97 ASP A O 1
ATOM 724 N N . ASP A 1 98 ? -1.670 14.293 -8.377 1.00 43.56 98 ASP A N 1
ATOM 725 C CA . ASP A 1 98 ? -2.630 13.604 -9.263 1.00 43.56 98 ASP A CA 1
ATOM 726 C C . ASP A 1 98 ? -2.962 12.156 -8.848 1.00 43.56 98 ASP A C 1
ATOM 728 O O . ASP A 1 98 ? -4.118 11.735 -8.869 1.00 43.56 98 ASP A O 1
ATOM 732 N N . VAL A 1 99 ? -1.968 11.373 -8.412 1.00 40.03 99 VAL A N 1
ATOM 733 C CA . VAL A 1 99 ? -2.174 9.965 -7.994 1.00 40.03 99 VAL A CA 1
ATOM 734 C C . VAL A 1 99 ? -2.827 9.889 -6.607 1.00 40.03 99 VAL A C 1
ATOM 736 O O . VAL A 1 99 ? -3.551 8.943 -6.294 1.00 40.03 99 VAL A O 1
ATOM 739 N N . PHE A 1 100 ? -2.614 10.914 -5.779 1.00 46.56 100 PHE A N 1
ATOM 740 C CA . PHE A 1 100 ? -3.261 11.058 -4.478 1.00 46.56 100 PHE A CA 1
ATOM 741 C C . PHE A 1 100 ? -4.711 11.488 -4.577 1.00 46.56 100 PHE A C 1
ATOM 743 O O . PHE A 1 100 ? -5.521 11.003 -3.793 1.00 46.56 100 PHE A O 1
ATOM 750 N N . ALA A 1 101 ? -5.050 12.349 -5.538 1.00 45.41 101 ALA A N 1
ATOM 751 C CA . ALA A 1 101 ? -6.438 12.671 -5.820 1.00 45.41 101 ALA A CA 1
ATOM 752 C C . ALA A 1 101 ? -7.225 11.409 -6.195 1.00 45.41 101 ALA A C 1
ATOM 754 O O . ALA A 1 101 ? -8.367 11.278 -5.775 1.00 45.41 101 ALA A O 1
ATOM 755 N N . GLU A 1 102 ? -6.615 10.453 -6.902 1.00 45.44 102 GLU A N 1
ATOM 756 C CA . GLU A 1 102 ? -7.242 9.163 -7.212 1.00 45.44 102 GLU A CA 1
ATOM 757 C C . GLU A 1 102 ? -7.373 8.269 -5.970 1.00 45.44 102 GLU A C 1
ATOM 759 O O . GLU A 1 102 ? -8.463 7.782 -5.687 1.00 45.44 102 GLU A O 1
ATOM 764 N N . ALA A 1 103 ? -6.308 8.091 -5.178 1.00 45.78 103 ALA A N 1
ATOM 765 C CA . ALA A 1 103 ? -6.375 7.298 -3.944 1.00 45.78 103 ALA A CA 1
ATOM 766 C C . ALA A 1 103 ? -7.399 7.876 -2.950 1.00 45.78 103 ALA A C 1
ATOM 768 O O . ALA A 1 103 ? -8.219 7.145 -2.398 1.00 45.78 103 ALA A O 1
ATOM 769 N N . ALA A 1 104 ? -7.392 9.197 -2.767 1.00 47.66 104 ALA A N 1
ATOM 770 C CA . ALA A 1 104 ? -8.332 9.912 -1.918 1.00 47.66 104 ALA A CA 1
ATOM 771 C C . ALA A 1 104 ? -9.750 9.923 -2.502 1.00 47.66 104 ALA A C 1
ATOM 773 O O . ALA A 1 104 ? -10.688 9.784 -1.733 1.00 47.66 104 ALA A O 1
ATOM 774 N N . ARG A 1 105 ? -9.945 10.025 -3.828 1.00 53.94 105 ARG A N 1
ATOM 775 C CA . ARG A 1 105 ? -11.274 9.889 -4.461 1.00 53.94 105 ARG A CA 1
ATOM 776 C C . ARG A 1 105 ? -11.844 8.497 -4.277 1.00 53.94 105 ARG A C 1
ATOM 778 O O . ARG A 1 105 ? -12.996 8.382 -3.873 1.00 53.94 105 ARG A O 1
ATOM 785 N N . VAL A 1 106 ? -11.050 7.463 -4.551 1.00 51.31 106 VAL A N 1
ATOM 786 C CA . VAL A 1 106 ? -11.464 6.067 -4.366 1.00 51.31 106 VAL A CA 1
ATOM 787 C C . VAL A 1 106 ? -11.850 5.835 -2.910 1.00 51.31 106 VAL A C 1
ATOM 789 O O . VAL A 1 106 ? -12.856 5.185 -2.663 1.00 51.31 106 VAL A O 1
ATOM 792 N N . CYS A 1 107 ? -11.118 6.432 -1.962 1.00 43.50 107 CYS A N 1
ATOM 793 C CA . CYS A 1 107 ? -11.434 6.333 -0.540 1.00 43.50 107 CYS A CA 1
ATOM 794 C C . CYS A 1 107 ? -12.603 7.229 -0.084 1.00 43.50 107 CYS A C 1
ATOM 796 O O . CYS A 1 107 ? -13.347 6.841 0.806 1.00 43.50 107 CYS A O 1
ATOM 798 N N . ALA A 1 108 ? -12.806 8.404 -0.682 1.00 46.81 108 ALA A N 1
ATOM 799 C CA . ALA A 1 108 ? -13.890 9.331 -0.339 1.00 46.81 108 ALA A CA 1
ATOM 800 C C . ALA A 1 108 ? -15.247 8.919 -0.929 1.00 46.81 108 ALA A C 1
ATOM 802 O O . ALA A 1 108 ? -16.283 9.323 -0.416 1.00 46.81 108 ALA A O 1
ATOM 803 N N . GLN A 1 109 ? -15.259 8.092 -1.978 1.00 48.44 109 GLN A N 1
ATOM 804 C CA . GLN A 1 109 ? -16.465 7.419 -2.477 1.00 48.44 109 GLN A CA 1
ATOM 805 C C . GLN A 1 109 ? -16.921 6.255 -1.570 1.00 48.44 109 GLN A C 1
ATOM 807 O O . GLN A 1 109 ? -17.859 5.542 -1.921 1.00 48.44 109 GLN A O 1
ATOM 812 N N . MET A 1 110 ? -16.241 6.029 -0.439 1.00 41.53 110 MET A N 1
ATOM 813 C CA . MET A 1 110 ? -16.536 4.962 0.528 1.00 41.53 110 MET A CA 1
ATOM 814 C C . MET A 1 110 ? -17.281 5.459 1.779 1.00 41.53 110 MET A C 1
ATOM 816 O O . MET A 1 110 ? -17.546 4.643 2.662 1.00 41.53 110 MET A O 1
ATOM 820 N N . SER A 1 111 ? -17.592 6.760 1.850 1.00 38.78 111 SER A N 1
ATOM 821 C CA . SER A 1 111 ? -18.407 7.407 2.892 1.00 38.78 111 SER A CA 1
ATOM 822 C C . SER A 1 111 ? -19.857 7.550 2.444 1.00 38.78 111 SER A C 1
ATOM 824 O O . SER A 1 111 ? -20.751 7.368 3.296 1.00 38.78 111 SER A O 1
#

Foldseek 3Di:
DDDPPPQQWKKKKWKFQADDVVTDTDDIDMDSDPLVSLVVQLVRVVVHDAFIKMWMFTWGDDPVDPDIDTDATAWIWTQHNPPRQIDIAGGPGDDDDPSVCVSNVSSVVVD

Secondary structure (DSSP, 8-state):
-PPP-----EEEEEEEEE-SSSPEEEEEEEES-HHHHHHHHHHHHHHSPTT-EEEEEEEE--TTSSS-EEEEEEEEEEE-TTT--EEEEETTS---HHHHHHHHHHHHTT-